Protein AF-A0A8B7BAY9-F1 (afdb_monomer)

pLDDT: mean 77.33, std 17.85, range [37.31, 97.12]

Foldseek 3Di:
DDDDDDDDDDDPPPDDDPPPPPPPVPDPDVDPADDLVPDGDDPVQWAHAPSDIDGQPDWDDLDPPRIDRRRFWDWDWDDDDPDTWIFIFTDDPPDDDDPPPTHTPDTDDD

InterPro domains:
  IPR032744 Insulin growth factor-like family [PF14653] (27-108)
  IPR032744 Insulin growth factor-like family [PTHR34827] (6-110)

Radius of gyration: 26.86 Å; Cα contacts (8 Å, |Δi|>4): 140; chains: 1; bounding box: 69×66×53 Å

Secondary structure (DSSP, 8-state):
-----------------------------SSPPPEETTEE--TTTEEEETTEEEETT--EESSTT-EE-TTTEEEEEEEETTEEEEEEEEPPTTS---TTTSPEEEEEP-

Solvent-accessible surface area (backbone atoms only — not comparable to full-atom values): 7406 Å² total; per-residue (Å²): 138,87,82,85,88,77,85,81,80,84,77,84,80,87,78,82,79,86,70,83,69,78,78,71,87,64,79,84,60,97,60,82,79,55,64,37,80,94,40,75,58,56,75,92,55,29,35,68,46,97,70,38,83,40,51,60,85,43,71,47,72,45,62,72,97,24,76,44,39,59,73,52,28,46,74,35,83,44,71,60,86,94,46,78,41,37,31,35,23,43,55,57,88,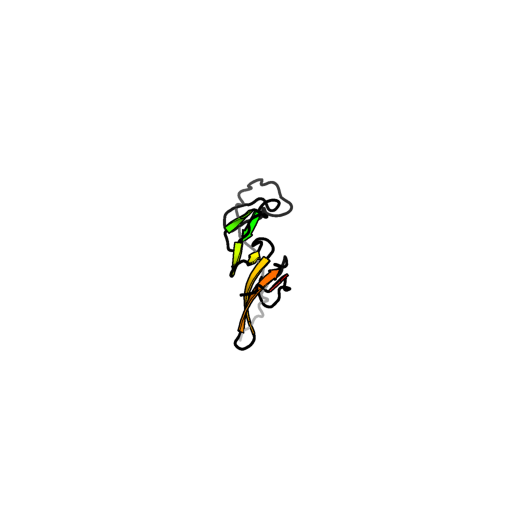98,51,85,86,46,76,86,82,32,58,79,73,44,77,37,68,131

Mean predicted aligned error: 14.5 Å

Structure (mmCIF, N/CA/C/O backbone):
data_AF-A0A8B7BAY9-F1
#
_entry.id   AF-A0A8B7BAY9-F1
#
loop_
_atom_site.group_PDB
_atom_site.id
_atom_site.type_symbol
_atom_site.label_atom_id
_atom_site.label_alt_id
_atom_site.label_comp_id
_atom_site.label_asym_id
_atom_site.label_entity_id
_atom_site.label_seq_id
_atom_site.pdbx_PDB_ins_code
_atom_site.Cartn_x
_at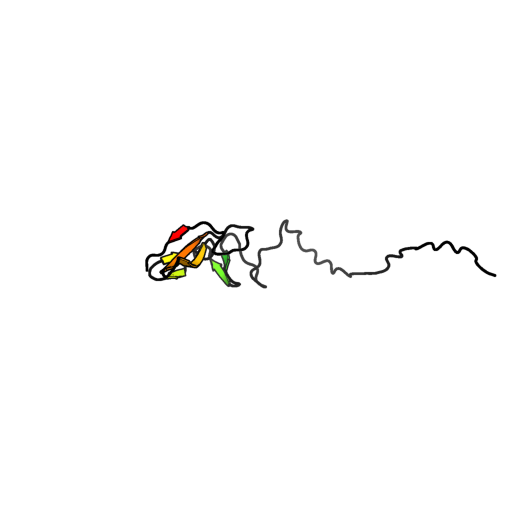om_site.Cartn_y
_atom_site.Cartn_z
_atom_site.occupancy
_atom_site.B_iso_or_equiv
_atom_site.auth_seq_id
_atom_site.auth_comp_id
_atom_site.auth_asym_id
_atom_site.auth_atom_id
_atom_site.pdbx_PDB_model_num
ATOM 1 N N . MET A 1 1 ? 55.380 -58.897 -3.405 1.00 37.31 1 MET A N 1
ATOM 2 C CA . MET A 1 1 ? 54.554 -57.939 -2.640 1.00 37.31 1 MET A CA 1
ATOM 3 C C . MET A 1 1 ? 54.752 -56.549 -3.239 1.00 37.31 1 MET A C 1
ATOM 5 O O . MET A 1 1 ? 55.879 -56.096 -3.349 1.00 37.31 1 MET A O 1
ATOM 9 N N . VAL A 1 2 ? 53.661 -55.969 -3.741 1.00 40.31 2 VAL A N 1
ATOM 10 C CA . VAL A 1 2 ? 53.459 -54.589 -4.262 1.00 40.31 2 VAL A CA 1
ATOM 11 C C . VAL A 1 2 ? 53.165 -53.678 -3.036 1.00 40.31 2 VAL A C 1
ATOM 13 O O . VAL A 1 2 ? 52.776 -54.280 -2.032 1.00 40.31 2 VAL A O 1
ATOM 16 N N . PRO A 1 3 ? 53.277 -52.318 -3.020 1.00 46.56 3 PRO A N 1
ATOM 17 C CA . PRO A 1 3 ? 53.255 -51.324 -4.125 1.00 46.56 3 PRO A CA 1
ATOM 18 C C . PRO A 1 3 ? 54.437 -50.322 -4.121 1.00 46.56 3 PRO A C 1
ATOM 20 O O . PRO A 1 3 ? 55.061 -50.111 -3.094 1.00 46.56 3 PRO A O 1
ATOM 23 N N . ARG A 1 4 ? 54.910 -49.703 -5.217 1.00 48.41 4 ARG A N 1
ATOM 24 C CA . ARG A 1 4 ? 54.265 -48.912 -6.295 1.00 48.41 4 ARG A CA 1
ATOM 25 C C . ARG A 1 4 ? 53.405 -47.747 -5.785 1.00 48.41 4 ARG A C 1
ATOM 27 O O . ARG A 1 4 ? 52.184 -47.806 -5.816 1.00 48.41 4 ARG A O 1
ATOM 34 N N . SER A 1 5 ? 54.078 -46.682 -5.346 1.00 49.53 5 SER A N 1
ATOM 35 C CA . SER A 1 5 ? 53.464 -45.381 -5.068 1.00 49.53 5 SER A CA 1
ATOM 36 C C . SER A 1 5 ? 53.154 -44.676 -6.394 1.00 49.53 5 SER A C 1
ATOM 38 O O . SER A 1 5 ? 54.063 -44.243 -7.101 1.00 49.53 5 SER A O 1
ATOM 40 N N . LEU A 1 6 ? 51.877 -44.643 -6.777 1.00 52.09 6 LEU A N 1
ATOM 41 C CA . LEU A 1 6 ? 51.375 -43.876 -7.916 1.00 52.09 6 LEU A CA 1
ATOM 42 C C . LEU A 1 6 ? 50.991 -42.481 -7.408 1.00 52.09 6 LEU A C 1
ATOM 44 O O . LEU A 1 6 ? 50.036 -42.339 -6.650 1.00 52.09 6 LEU A O 1
ATOM 48 N N . VAL A 1 7 ? 51.744 -41.456 -7.811 1.00 53.41 7 VAL A N 1
ATOM 49 C CA . VAL A 1 7 ? 51.376 -40.051 -7.586 1.00 53.41 7 VAL A CA 1
ATOM 50 C C . VAL A 1 7 ? 50.170 -39.738 -8.472 1.00 53.41 7 VAL A C 1
ATOM 52 O O . VAL A 1 7 ? 50.282 -39.729 -9.696 1.00 53.41 7 VAL A O 1
ATOM 55 N N . ALA A 1 8 ? 49.008 -39.515 -7.862 1.00 55.91 8 ALA A N 1
ATOM 56 C CA . ALA A 1 8 ? 47.807 -39.087 -8.568 1.00 55.91 8 ALA A CA 1
ATOM 57 C C . ALA A 1 8 ? 47.868 -37.569 -8.806 1.00 55.91 8 ALA A C 1
ATOM 59 O O . ALA A 1 8 ? 47.735 -36.782 -7.872 1.00 55.91 8 ALA A O 1
ATOM 60 N N . VAL A 1 9 ? 48.076 -37.155 -10.057 1.00 55.34 9 VAL A N 1
ATOM 61 C CA . VAL A 1 9 ? 47.904 -35.761 -10.488 1.00 55.34 9 VAL A CA 1
ATOM 62 C C . VAL A 1 9 ? 46.433 -35.579 -10.862 1.00 55.34 9 VAL A C 1
ATOM 64 O O . VAL A 1 9 ? 45.982 -36.099 -11.879 1.00 55.34 9 VAL A O 1
ATOM 67 N N . PHE A 1 10 ? 45.665 -34.876 -10.027 1.00 50.28 10 PHE A N 1
ATOM 68 C CA . PHE A 1 10 ? 44.293 -34.479 -10.356 1.00 50.28 10 PHE A CA 1
ATOM 69 C C . PHE A 1 10 ? 44.329 -33.236 -11.257 1.00 50.28 10 PHE A C 1
ATOM 71 O O . PHE A 1 10 ? 44.469 -32.113 -10.776 1.00 50.28 10 PHE A O 1
ATOM 78 N N . MET A 1 11 ? 44.215 -33.442 -12.569 1.00 55.28 11 MET A N 1
ATOM 79 C CA . MET A 1 11 ? 43.919 -32.377 -13.531 1.00 55.28 11 MET A CA 1
ATOM 80 C C . MET A 1 11 ? 42.411 -32.093 -13.484 1.00 55.28 11 MET A C 1
ATOM 82 O O . MET A 1 11 ? 41.611 -32.937 -13.886 1.00 55.28 11 MET A O 1
ATOM 86 N N . PHE A 1 12 ? 42.005 -30.929 -12.971 1.00 51.09 12 PHE A N 1
ATOM 87 C CA . PHE A 1 12 ? 40.627 -30.449 -13.103 1.00 51.09 12 PHE A CA 1
ATOM 88 C C . PHE A 1 12 ? 40.444 -29.834 -14.498 1.00 51.09 12 PHE A C 1
ATOM 90 O O . PHE A 1 12 ? 40.626 -28.635 -14.691 1.00 51.09 12 PHE A O 1
ATOM 97 N N . GLU A 1 13 ? 40.096 -30.671 -15.473 1.00 47.34 13 GLU A N 1
ATOM 98 C CA . GLU A 1 13 ? 39.590 -30.242 -16.780 1.00 47.34 13 GLU A CA 1
ATOM 99 C C . GLU A 1 13 ? 38.177 -29.657 -16.606 1.00 47.34 13 GLU A C 1
ATOM 101 O O . GLU A 1 13 ? 37.182 -30.381 -16.529 1.00 47.34 13 GLU A O 1
ATOM 106 N N . LEU A 1 14 ? 38.081 -28.328 -16.501 1.00 55.19 14 LEU A N 1
ATOM 107 C CA . LEU A 1 14 ? 36.821 -27.582 -16.568 1.00 55.19 14 LEU A CA 1
ATOM 108 C C . LEU A 1 14 ? 36.335 -27.540 -18.024 1.00 55.19 14 LEU A C 1
ATOM 110 O O . LEU A 1 14 ? 36.503 -26.546 -18.727 1.00 55.19 14 LEU A O 1
ATOM 114 N N . LEU A 1 15 ? 35.719 -28.631 -18.477 1.00 51.88 15 LEU A N 1
ATOM 115 C CA . LEU A 1 15 ? 35.062 -28.699 -19.778 1.00 51.88 15 LEU A CA 1
ATOM 116 C C . LEU A 1 15 ? 33.546 -28.548 -19.633 1.00 51.88 15 LEU A C 1
ATOM 118 O O . LEU A 1 15 ? 32.847 -29.458 -19.194 1.00 51.88 15 LEU A O 1
ATOM 122 N N . GLY A 1 16 ? 33.051 -27.408 -20.116 1.00 44.25 16 GLY A N 1
ATOM 123 C CA . GLY A 1 16 ? 31.790 -27.363 -20.848 1.00 44.25 16 GLY A CA 1
ATOM 124 C C . GLY A 1 16 ? 30.593 -26.765 -20.119 1.00 44.25 16 GLY A C 1
ATOM 125 O O . GLY A 1 16 ? 29.796 -27.471 -19.514 1.00 44.25 16 GLY A O 1
ATOM 126 N N . SER A 1 17 ? 30.352 -25.478 -20.361 1.00 44.06 17 SER A N 1
ATOM 127 C CA . SER A 1 17 ? 28.997 -25.061 -20.718 1.00 44.06 17 SER A CA 1
ATOM 128 C C . SER A 1 17 ? 29.088 -23.946 -21.752 1.00 44.06 17 SER A C 1
ATOM 130 O O . SER A 1 17 ? 29.271 -22.775 -21.422 1.00 44.06 17 SER A O 1
ATOM 132 N N . ASN A 1 18 ? 29.006 -24.329 -23.029 1.00 56.59 18 ASN A N 1
ATOM 133 C CA . ASN A 1 18 ? 28.691 -23.399 -24.106 1.00 56.59 18 ASN A CA 1
ATOM 134 C C . ASN A 1 18 ? 27.239 -22.963 -23.903 1.00 56.59 18 ASN A C 1
ATOM 136 O O . ASN A 1 18 ? 26.326 -23.519 -24.509 1.00 56.59 18 ASN A O 1
ATOM 140 N N . SER A 1 19 ? 27.005 -21.993 -23.020 1.00 49.75 19 SER A N 1
ATOM 141 C CA . SER A 1 19 ? 25.769 -21.234 -23.115 1.00 49.75 19 SER A CA 1
ATOM 142 C C . SER A 1 19 ? 25.942 -20.361 -24.352 1.00 49.75 19 SER A C 1
ATOM 144 O O . SER A 1 19 ? 26.687 -19.379 -24.320 1.00 49.75 19 SER A O 1
ATOM 146 N N . GLU A 1 20 ? 25.298 -20.741 -25.454 1.00 49.56 20 GLU A N 1
ATOM 147 C CA . GLU A 1 20 ? 24.947 -19.801 -26.513 1.00 49.56 20 GLU A CA 1
ATOM 148 C C . GLU A 1 20 ? 24.039 -18.744 -25.878 1.00 49.56 20 GLU A C 1
ATOM 150 O O . GLU A 1 20 ? 22.810 -18.816 -25.906 1.00 49.56 20 GLU A O 1
ATOM 155 N N . GLY A 1 21 ? 24.666 -17.780 -25.207 1.00 46.03 21 GLY A N 1
ATOM 156 C CA . GLY A 1 21 ? 24.015 -16.579 -24.745 1.00 46.03 21 GLY A CA 1
ATOM 157 C C . GLY A 1 21 ? 23.582 -15.854 -25.998 1.00 46.03 21 GLY A C 1
ATOM 158 O O . GLY A 1 21 ? 24.399 -15.224 -26.664 1.00 46.03 21 GLY A O 1
ATOM 159 N N . LYS A 1 22 ? 22.306 -15.991 -26.360 1.00 43.00 22 LYS A N 1
ATOM 160 C CA . LYS A 1 22 ? 21.697 -15.130 -27.360 1.00 43.00 22 LYS A CA 1
ATOM 161 C C . LYS A 1 22 ? 21.910 -13.709 -26.860 1.00 43.00 22 LYS A C 1
ATOM 163 O O . LYS A 1 22 ? 21.296 -13.305 -25.876 1.00 43.00 22 LYS A O 1
ATOM 168 N N . THR A 1 23 ? 22.839 -13.002 -27.496 1.00 46.91 23 THR A N 1
ATOM 169 C CA . THR A 1 23 ? 23.154 -11.605 -27.227 1.00 46.91 23 THR A CA 1
ATOM 170 C C . THR A 1 23 ? 21.943 -10.782 -27.635 1.00 46.91 23 THR A C 1
ATOM 172 O O . THR A 1 23 ? 21.883 -10.212 -28.720 1.00 46.91 23 THR A O 1
ATOM 175 N N . GLU A 1 24 ? 20.921 -10.762 -26.786 1.00 50.19 24 GLU A N 1
ATOM 176 C CA . GLU A 1 24 ? 20.005 -9.645 -26.770 1.00 50.19 24 GLU A CA 1
ATOM 177 C C . GLU A 1 24 ? 20.866 -8.481 -26.291 1.00 50.19 24 GLU A C 1
ATOM 179 O O . GLU A 1 24 ? 21.267 -8.409 -25.129 1.00 50.19 24 GLU A O 1
ATOM 184 N N . SER A 1 25 ? 21.270 -7.630 -27.231 1.00 55.97 25 SER A N 1
ATOM 185 C CA . SER A 1 25 ? 21.917 -6.347 -26.983 1.00 55.97 25 SER A CA 1
ATOM 186 C C . SER A 1 25 ? 20.916 -5.420 -26.286 1.00 55.97 25 SER A C 1
ATOM 188 O O . SER A 1 25 ? 20.480 -4.411 -26.835 1.00 55.97 25 SER A O 1
AT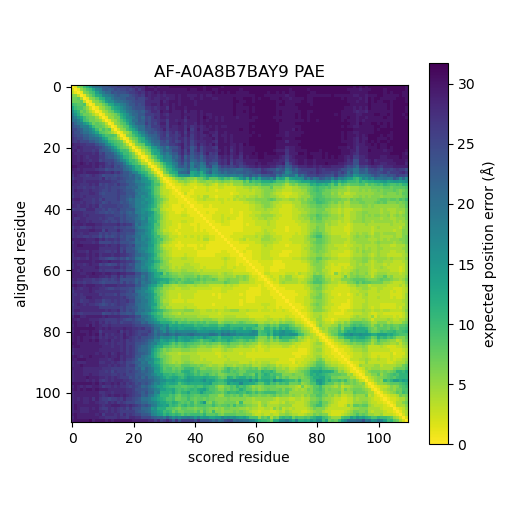OM 190 N N . GLY A 1 26 ? 20.479 -5.826 -25.097 1.00 57.75 26 GLY A N 1
ATOM 191 C CA . GLY A 1 26 ? 19.670 -5.050 -24.190 1.00 57.75 26 GLY A CA 1
ATOM 192 C C . GLY A 1 26 ? 20.583 -4.029 -23.545 1.00 57.75 26 GLY A C 1
ATOM 193 O O . GLY A 1 26 ? 21.606 -4.374 -22.956 1.00 57.75 26 GLY A O 1
ATOM 194 N N . LEU A 1 27 ? 20.221 -2.762 -23.706 1.00 56.91 27 LEU A N 1
ATOM 195 C CA . LEU A 1 27 ? 20.791 -1.636 -22.983 1.00 56.91 27 LEU A CA 1
ATOM 196 C C . LEU A 1 27 ? 21.009 -2.054 -21.517 1.00 56.91 27 LEU A C 1
ATOM 198 O O . LEU A 1 27 ? 20.045 -2.419 -20.840 1.00 56.91 27 LEU A O 1
ATOM 202 N N . TRP A 1 28 ? 22.257 -2.050 -21.040 1.00 56.25 28 TRP A N 1
ATOM 203 C CA . TRP A 1 28 ? 22.566 -2.320 -19.636 1.00 56.25 28 TRP A CA 1
ATOM 204 C C . TRP A 1 28 ? 21.948 -1.200 -18.793 1.00 56.25 28 TRP A C 1
ATOM 206 O O . TRP A 1 28 ? 22.561 -0.162 -18.562 1.00 56.25 28 TRP A O 1
ATOM 216 N N . LEU A 1 29 ? 20.694 -1.373 -18.377 1.00 62.06 29 LEU A N 1
ATOM 217 C CA . LEU A 1 29 ? 20.074 -0.514 -17.381 1.00 62.06 29 LEU A CA 1
ATOM 218 C C . LEU A 1 29 ? 20.812 -0.758 -16.065 1.00 62.06 29 LEU A C 1
ATOM 220 O O . LEU A 1 29 ? 20.954 -1.903 -15.636 1.00 62.06 29 LEU A O 1
ATOM 224 N N . CYS A 1 30 ? 21.263 0.319 -15.417 1.00 69.69 30 CYS A N 1
ATOM 225 C CA . CYS A 1 30 ? 22.004 0.253 -14.154 1.00 69.69 30 CYS A CA 1
ATOM 226 C C . CYS A 1 30 ? 21.255 -0.535 -13.063 1.00 69.69 30 CYS A C 1
ATOM 228 O O . CYS A 1 30 ? 21.880 -1.016 -12.121 1.00 69.69 30 CYS A O 1
ATOM 230 N N . GLN A 1 31 ? 19.930 -0.685 -13.195 1.00 70.56 31 GLN A N 1
ATOM 231 C CA . GLN A 1 31 ? 19.109 -1.581 -12.391 1.00 70.56 31 GLN A CA 1
ATOM 232 C C . GLN A 1 31 ? 18.007 -2.218 -13.259 1.00 70.56 31 GLN A C 1
ATOM 234 O O . GLN A 1 31 ? 17.430 -1.534 -14.110 1.00 70.56 31 GLN A O 1
ATOM 239 N N . PRO A 1 32 ? 17.674 -3.505 -13.047 1.00 81.69 32 PRO A N 1
ATOM 240 C CA . PRO A 1 32 ? 16.527 -4.138 -13.690 1.00 81.69 32 PRO A CA 1
ATOM 241 C C . PRO A 1 32 ? 15.236 -3.348 -13.448 1.00 81.69 32 PRO A C 1
ATOM 243 O O . PRO A 1 32 ? 15.006 -2.848 -12.345 1.00 81.69 32 PRO A O 1
ATOM 246 N N . ALA A 1 33 ? 14.370 -3.274 -14.462 1.00 86.44 33 ALA A N 1
ATOM 247 C CA . ALA A 1 33 ? 13.082 -2.603 -14.326 1.00 86.44 33 ALA A CA 1
ATOM 248 C C . ALA A 1 33 ? 12.247 -3.250 -13.198 1.00 86.44 33 ALA A C 1
ATOM 250 O O . ALA A 1 33 ? 12.183 -4.483 -13.119 1.00 86.44 33 ALA A O 1
ATOM 251 N N . PRO A 1 34 ? 11.594 -2.451 -12.334 1.00 89.94 34 PRO A N 1
ATOM 252 C CA . PRO A 1 34 ? 10.804 -2.970 -11.229 1.00 89.94 34 PRO A CA 1
ATOM 253 C C . PRO A 1 34 ? 9.623 -3.788 -11.758 1.00 89.94 34 PRO A C 1
ATOM 255 O O . PRO A 1 34 ? 8.944 -3.408 -12.717 1.00 89.94 34 PRO A O 1
ATOM 258 N N . ARG A 1 35 ? 9.393 -4.946 -11.133 1.00 93.06 35 ARG A N 1
ATOM 259 C CA . ARG A 1 35 ? 8.400 -5.929 -11.572 1.00 93.06 35 ARG A CA 1
ATOM 260 C C . ARG A 1 35 ? 7.445 -6.314 -10.453 1.00 93.06 35 ARG A C 1
ATOM 262 O O . ARG A 1 35 ? 7.833 -6.443 -9.297 1.00 93.06 35 ARG A O 1
ATOM 269 N N . CYS A 1 36 ? 6.190 -6.526 -10.827 1.00 93.25 36 CYS A N 1
ATOM 270 C CA . CYS A 1 36 ? 5.137 -7.073 -9.987 1.00 93.25 36 CYS A CA 1
ATOM 271 C C . CYS A 1 36 ? 4.649 -8.374 -10.635 1.00 93.25 36 CYS A C 1
ATOM 273 O O . CYS A 1 36 ? 3.884 -8.358 -11.603 1.00 93.25 36 CYS A O 1
ATOM 275 N N . GLY A 1 37 ? 5.185 -9.508 -10.173 1.00 92.06 37 GLY A N 1
ATOM 276 C CA . GLY A 1 37 ? 5.093 -10.767 -10.915 1.00 92.06 37 GLY A CA 1
ATOM 277 C C . GLY A 1 37 ? 5.773 -10.633 -12.282 1.00 92.06 37 GLY A C 1
ATOM 278 O O . GLY A 1 37 ? 6.935 -10.245 -12.362 1.00 92.06 37 GLY A O 1
ATOM 279 N N . ASN A 1 38 ? 5.025 -10.883 -13.357 1.00 92.56 38 ASN A N 1
ATOM 280 C CA . ASN A 1 38 ? 5.538 -10.809 -14.732 1.00 92.56 38 ASN A CA 1
ATOM 281 C C . ASN A 1 38 ? 5.365 -9.426 -15.385 1.00 92.56 38 ASN A C 1
ATOM 283 O O . ASN A 1 38 ? 5.714 -9.251 -16.550 1.00 92.56 38 ASN A O 1
ATOM 287 N N . LYS A 1 39 ? 4.803 -8.443 -14.671 1.00 94.12 39 LYS A N 1
ATOM 288 C CA . LYS A 1 39 ? 4.503 -7.112 -15.216 1.00 94.12 39 LYS A CA 1
ATOM 289 C C . LYS A 1 39 ? 5.538 -6.092 -14.760 1.00 94.12 39 LYS A C 1
ATOM 291 O O . LYS A 1 39 ? 5.839 -6.018 -13.571 1.00 94.12 39 LYS A O 1
ATOM 296 N N . ILE A 1 40 ? 6.051 -5.296 -15.692 1.00 93.75 40 ILE A N 1
ATOM 297 C CA . ILE A 1 40 ? 6.860 -4.106 -15.392 1.00 93.75 40 ILE A CA 1
ATOM 298 C C . ILE A 1 40 ? 5.906 -2.955 -15.043 1.00 93.75 40 ILE A C 1
ATOM 300 O O . ILE A 1 40 ? 4.820 -2.872 -15.618 1.00 93.75 40 ILE A O 1
ATOM 304 N N . TYR A 1 41 ? 6.286 -2.094 -14.100 1.00 93.56 41 TYR A N 1
ATOM 305 C CA . TYR A 1 41 ? 5.495 -0.925 -13.701 1.00 93.56 41 TYR A CA 1
ATOM 306 C C . TYR A 1 41 ? 6.366 0.328 -13.566 1.00 93.56 41 TYR A C 1
ATOM 308 O O . TYR A 1 41 ? 7.583 0.229 -13.406 1.00 93.56 41 TYR A O 1
ATOM 316 N N . ASN A 1 42 ? 5.752 1.512 -13.613 1.00 93.75 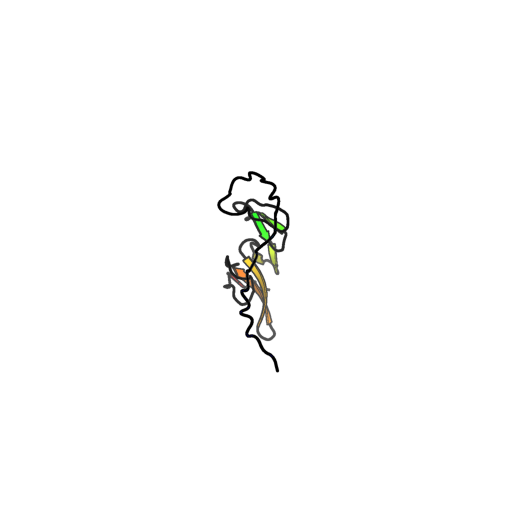42 ASN A N 1
ATOM 317 C CA . ASN A 1 42 ? 6.465 2.765 -13.366 1.00 93.75 42 ASN A CA 1
ATOM 318 C C . ASN A 1 42 ? 6.581 3.006 -11.855 1.00 93.75 42 ASN A C 1
ATOM 320 O O . ASN A 1 42 ? 5.605 3.400 -11.226 1.00 93.75 42 ASN A O 1
ATOM 324 N N . ALA A 1 43 ? 7.760 2.805 -11.261 1.00 91.50 43 ALA A N 1
ATOM 325 C CA . ALA A 1 43 ? 7.949 2.996 -9.818 1.00 91.50 43 ALA A CA 1
ATOM 326 C C . ALA A 1 43 ? 7.773 4.448 -9.333 1.00 91.50 43 ALA A C 1
ATOM 328 O O . ALA A 1 43 ? 7.625 4.661 -8.132 1.00 91.50 43 ALA A O 1
ATOM 329 N N . LEU A 1 44 ? 7.762 5.431 -10.241 1.00 92.44 44 LEU A N 1
ATOM 330 C CA . LEU A 1 44 ? 7.479 6.829 -9.901 1.00 92.44 44 LEU A CA 1
ATOM 331 C C . LEU A 1 44 ? 5.981 7.105 -9.715 1.00 92.44 44 LEU A C 1
ATOM 333 O O . LEU A 1 44 ? 5.619 8.081 -9.069 1.00 92.44 44 LEU A O 1
ATOM 337 N N . GLU A 1 45 ? 5.111 6.256 -10.263 1.00 95.62 45 GLU A N 1
ATOM 338 C CA . GLU A 1 45 ? 3.653 6.460 -10.266 1.00 95.62 45 GLU A CA 1
ATOM 339 C C . GLU A 1 45 ? 2.886 5.285 -9.660 1.00 95.62 45 GLU A C 1
ATOM 341 O O . GLU A 1 45 ? 1.714 5.417 -9.296 1.00 95.62 45 GLU A O 1
ATOM 346 N N . GLN A 1 46 ? 3.534 4.126 -9.541 1.00 96.06 46 GLN A N 1
ATOM 347 C CA . GLN A 1 46 ? 2.918 2.861 -9.185 1.00 96.06 46 GLN A CA 1
ATOM 348 C C . GLN A 1 46 ? 3.777 2.059 -8.203 1.00 96.06 46 GLN A C 1
ATOM 350 O O . GLN A 1 46 ? 4.997 2.195 -8.132 1.00 96.06 46 GLN A O 1
ATOM 355 N N . CYS A 1 47 ? 3.128 1.162 -7.470 1.00 93.88 47 CYS A N 1
ATOM 356 C CA . CYS A 1 47 ? 3.770 0.191 -6.597 1.00 93.88 47 CYS A CA 1
ATOM 357 C C . CYS A 1 47 ? 3.187 -1.211 -6.805 1.00 93.88 47 CYS A C 1
ATOM 359 O O . CYS A 1 47 ? 2.085 -1.372 -7.329 1.00 93.88 47 CYS A O 1
ATOM 361 N N . CYS A 1 48 ? 3.902 -2.229 -6.326 1.00 92.75 48 CYS A N 1
ATOM 362 C CA . CYS A 1 48 ? 3.390 -3.591 -6.231 1.00 92.75 48 CYS A CA 1
ATOM 363 C C . CYS A 1 48 ? 2.898 -3.877 -4.804 1.00 92.75 48 CYS A C 1
ATOM 365 O O . CYS A 1 48 ? 3.692 -3.912 -3.862 1.00 92.75 48 CYS A O 1
ATOM 367 N N . ASP A 1 49 ? 1.602 -4.129 -4.634 1.00 91.50 49 ASP A N 1
ATOM 368 C CA . ASP A 1 49 ? 1.012 -4.596 -3.377 1.00 91.50 49 ASP A CA 1
ATOM 369 C C . ASP A 1 49 ? 0.379 -5.974 -3.582 1.00 91.50 49 ASP A C 1
ATOM 371 O O . ASP A 1 49 ? -0.561 -6.123 -4.361 1.00 91.50 49 ASP A O 1
ATOM 375 N N . LYS A 1 50 ? 0.904 -6.997 -2.893 1.00 89.19 50 LYS A N 1
ATOM 376 C CA . LYS A 1 50 ? 0.403 -8.387 -2.951 1.00 89.19 50 LYS A CA 1
ATOM 377 C C . LYS A 1 50 ? 0.205 -8.903 -4.390 1.00 89.19 50 LYS A C 1
ATOM 379 O O . LYS A 1 50 ? -0.805 -9.524 -4.703 1.00 89.19 50 LYS A O 1
ATOM 384 N N . GLY A 1 51 ? 1.158 -8.607 -5.278 1.00 91.31 51 GLY A N 1
ATOM 385 C CA . GLY A 1 51 ? 1.115 -9.019 -6.688 1.00 91.31 51 GLY A CA 1
ATOM 386 C C . GLY A 1 51 ? 0.212 -8.166 -7.588 1.00 91.31 51 GLY A C 1
ATOM 387 O O . GLY A 1 51 ? 0.067 -8.477 -8.767 1.00 91.31 51 GLY A O 1
ATOM 388 N N . THR A 1 52 ? -0.372 -7.086 -7.065 1.00 94.00 52 THR A N 1
ATOM 389 C CA . THR A 1 52 ? -1.199 -6.144 -7.828 1.00 94.00 52 THR A CA 1
ATOM 390 C C . THR A 1 52 ? -0.469 -4.817 -8.000 1.00 94.00 52 THR A C 1
ATOM 392 O O . THR A 1 52 ? 0.059 -4.270 -7.033 1.00 94.00 52 THR A O 1
ATOM 395 N N . ILE A 1 53 ? -0.462 -4.284 -9.223 1.00 96.31 53 ILE A N 1
ATOM 396 C CA . ILE A 1 53 ? 0.049 -2.938 -9.499 1.00 96.31 53 ILE A CA 1
ATOM 397 C C . ILE A 1 53 ? -1.023 -1.929 -9.090 1.00 96.31 53 ILE A C 1
ATOM 399 O O . ILE A 1 53 ? -2.157 -2.010 -9.559 1.00 96.31 53 ILE A O 1
ATOM 403 N N . LEU A 1 54 ? -0.660 -0.993 -8.221 1.00 96.62 54 LEU A N 1
ATOM 404 C CA . LEU A 1 54 ? -1.521 0.091 -7.757 1.00 96.62 54 LEU A CA 1
ATOM 405 C C . LEU A 1 54 ? -0.861 1.429 -8.060 1.00 96.62 54 LEU A C 1
ATOM 407 O O . LEU A 1 54 ? 0.363 1.526 -8.027 1.00 96.62 54 LEU A O 1
ATOM 411 N N . LEU A 1 55 ? -1.664 2.463 -8.302 1.00 97.12 55 LEU A N 1
ATOM 412 C CA . LEU A 1 55 ? -1.170 3.838 -8.305 1.00 97.12 55 LEU A CA 1
ATOM 413 C C . LEU A 1 55 ? -0.688 4.213 -6.899 1.00 97.12 55 LEU A C 1
ATOM 415 O O . LEU A 1 55 ? -1.270 3.775 -5.904 1.00 97.12 55 LEU A O 1
ATOM 419 N N . LEU A 1 56 ? 0.331 5.069 -6.803 1.00 95.62 56 LEU A N 1
ATOM 420 C CA . LEU A 1 56 ? 0.809 5.574 -5.509 1.00 95.62 56 LEU A CA 1
ATOM 421 C C . LEU A 1 56 ? -0.287 6.314 -4.740 1.00 95.62 56 LEU A C 1
ATOM 423 O O . LEU A 1 56 ? -0.273 6.311 -3.510 1.00 95.62 56 LEU A O 1
ATOM 427 N N . ASN A 1 57 ? -1.251 6.901 -5.459 1.00 95.62 57 ASN A N 1
ATOM 428 C CA . ASN A 1 57 ? -2.386 7.590 -4.867 1.00 95.62 57 ASN A CA 1
ATOM 429 C C . ASN A 1 57 ? -3.598 6.670 -4.558 1.00 95.62 57 ASN A C 1
ATOM 431 O O . ASN A 1 57 ? -4.688 7.144 -4.221 1.00 95.62 57 ASN A O 1
ATOM 435 N N . HIS A 1 58 ? -3.443 5.355 -4.694 1.00 96.38 58 HIS A N 1
ATOM 436 C CA . HIS A 1 58 ? -4.512 4.418 -4.381 1.00 96.38 58 HIS A CA 1
ATOM 437 C C . HIS A 1 58 ? -4.693 4.318 -2.865 1.00 96.38 58 HIS A C 1
ATOM 439 O O . HIS A 1 58 ? -3.715 4.179 -2.132 1.00 96.38 58 HIS A O 1
ATOM 445 N N . THR A 1 59 ? -5.939 4.308 -2.390 1.00 96.06 59 THR A N 1
ATOM 446 C CA . THR A 1 59 ? -6.265 4.109 -0.970 1.00 96.06 59 THR A CA 1
ATOM 447 C C . THR A 1 59 ? -7.185 2.909 -0.757 1.00 96.06 59 THR A C 1
ATOM 449 O O . THR A 1 59 ? -7.887 2.452 -1.663 1.00 96.06 59 THR A O 1
ATOM 452 N N . ARG A 1 60 ? -7.144 2.331 0.445 1.00 94.75 60 ARG A N 1
ATOM 453 C CA . ARG A 1 60 ? -8.012 1.223 0.876 1.00 94.75 60 ARG A CA 1
ATOM 454 C C . ARG A 1 60 ? -8.460 1.435 2.316 1.00 94.75 60 ARG A C 1
ATOM 456 O O . ARG A 1 60 ? -7.867 2.233 3.035 1.00 94.75 60 ARG A O 1
ATOM 463 N N . LEU A 1 61 ? -9.476 0.690 2.742 1.00 93.50 61 LEU A N 1
ATOM 464 C CA . LEU A 1 61 ? -9.935 0.683 4.129 1.00 93.50 61 LEU A CA 1
ATOM 465 C C . LEU A 1 61 ? -9.242 -0.422 4.936 1.00 93.50 61 LEU A C 1
ATOM 467 O O . LEU A 1 61 ? -9.121 -1.563 4.489 1.00 93.50 61 LEU A O 1
ATOM 471 N N . CYS A 1 62 ? -8.796 -0.056 6.130 1.00 89.56 62 CYS A N 1
ATOM 472 C CA . CYS A 1 62 ? -8.227 -0.892 7.174 1.00 89.56 62 CYS A CA 1
ATOM 473 C C . CYS A 1 62 ? -9.182 -0.872 8.375 1.00 89.56 62 CYS A C 1
ATOM 475 O O . CYS A 1 62 ? -8.899 -0.269 9.402 1.00 89.56 62 CYS A O 1
ATOM 477 N N . GLY A 1 63 ? -10.363 -1.472 8.212 1.00 86.75 63 GLY A N 1
ATOM 478 C CA . GLY A 1 63 ? -11.458 -1.378 9.182 1.00 86.75 63 GLY A CA 1
ATOM 479 C C . GLY A 1 63 ? -12.403 -0.189 8.936 1.00 86.75 63 GLY A C 1
ATOM 480 O O . GLY A 1 63 ? -12.260 0.520 7.932 1.00 86.75 63 GLY A O 1
ATOM 481 N N . PRO A 1 64 ? -13.401 0.012 9.817 1.00 86.56 64 PRO A N 1
ATOM 482 C CA . PRO A 1 64 ? -14.399 1.070 9.675 1.00 86.56 64 PRO A CA 1
ATOM 483 C C . PRO A 1 64 ? -13.742 2.453 9.666 1.00 86.56 64 PRO A C 1
ATOM 485 O O . PRO A 1 64 ? -12.959 2.779 10.551 1.00 86.56 64 PRO A O 1
ATOM 488 N N . ASN A 1 65 ? -14.040 3.270 8.653 1.00 87.38 65 ASN A N 1
ATOM 489 C CA . ASN A 1 65 ? -13.577 4.663 8.538 1.00 87.38 65 ASN A CA 1
ATOM 490 C C . ASN A 1 65 ? -12.050 4.885 8.633 1.00 87.38 65 ASN A C 1
ATOM 492 O O . ASN A 1 65 ? -11.599 6.014 8.827 1.00 87.38 65 ASN A O 1
ATOM 496 N N . CYS A 1 66 ? -11.234 3.840 8.471 1.00 91.69 66 CYS A N 1
ATOM 497 C CA . CYS A 1 66 ? -9.783 3.947 8.579 1.00 91.69 66 CYS A CA 1
ATOM 498 C C . CYS A 1 66 ? -9.125 3.721 7.220 1.00 91.69 66 CYS A C 1
ATOM 500 O O . CYS A 1 66 ? -8.922 2.593 6.782 1.00 91.69 66 CYS A O 1
ATOM 502 N N . THR A 1 67 ? -8.790 4.804 6.529 1.00 93.88 67 THR A N 1
ATOM 503 C CA . THR A 1 67 ? -8.144 4.748 5.213 1.00 93.88 67 THR A CA 1
ATOM 504 C C . THR A 1 67 ? -6.625 4.612 5.342 1.00 93.88 67 THR A C 1
ATOM 506 O O . THR A 1 67 ? -6.012 5.247 6.201 1.00 93.88 67 THR A O 1
ATOM 509 N N . PHE A 1 68 ? -6.005 3.822 4.464 1.00 94.56 68 PHE A N 1
ATOM 510 C CA . PHE A 1 68 ? -4.552 3.673 4.368 1.00 94.56 68 PHE A CA 1
ATOM 511 C C . PHE A 1 68 ? -4.070 3.598 2.914 1.00 94.56 68 PHE A C 1
ATOM 513 O O . PHE A 1 68 ? -4.837 3.275 2.001 1.00 94.56 68 PHE A O 1
ATOM 520 N N . TRP A 1 69 ? -2.779 3.865 2.713 1.00 95.50 69 TRP A N 1
ATOM 521 C CA . TRP A 1 69 ? -2.112 3.825 1.411 1.00 95.50 69 TRP A CA 1
ATOM 522 C C . TRP A 1 69 ? -1.347 2.507 1.251 1.00 95.50 69 TRP A C 1
ATOM 524 O O . TRP A 1 69 ? -0.241 2.383 1.784 1.00 95.50 69 TRP A O 1
ATOM 534 N N . PRO A 1 70 ? -1.868 1.507 0.518 1.00 93.81 70 PRO A N 1
ATOM 535 C CA . PRO A 1 70 ? -1.231 0.198 0.388 1.00 93.81 70 PRO A CA 1
ATOM 536 C C . PRO A 1 70 ? 0.191 0.238 -0.177 1.00 93.81 70 PRO A C 1
ATOM 538 O O . PRO A 1 70 ? 0.952 -0.686 0.081 1.00 93.81 70 PRO A O 1
ATOM 541 N N . CYS A 1 71 ? 0.600 1.280 -0.903 1.00 93.19 71 CYS A N 1
ATOM 542 C CA . CYS A 1 71 ? 1.985 1.393 -1.368 1.00 93.19 71 CYS A CA 1
ATOM 543 C C . CYS A 1 71 ? 2.989 1.653 -0.237 1.00 93.19 71 CYS A C 1
ATOM 545 O O . CYS A 1 71 ? 4.105 1.142 -0.279 1.00 93.19 71 CYS A O 1
ATOM 547 N N . PHE A 1 72 ? 2.580 2.380 0.803 1.00 91.88 72 PHE A N 1
ATOM 548 C CA . PHE A 1 72 ? 3.467 2.854 1.871 1.00 91.88 72 PHE A CA 1
ATOM 549 C C . PHE A 1 72 ? 3.150 2.235 3.231 1.00 91.88 72 PHE A C 1
ATOM 551 O O . PHE A 1 72 ? 3.938 2.336 4.169 1.00 91.88 72 PHE A O 1
ATOM 558 N N . GLN A 1 73 ? 1.985 1.606 3.356 1.00 93.75 73 GLN A N 1
ATOM 559 C CA . GLN A 1 73 ? 1.434 1.131 4.613 1.00 93.75 73 GLN A CA 1
ATOM 560 C C . GLN A 1 73 ? 0.841 -0.266 4.449 1.00 93.75 73 GLN A C 1
ATOM 562 O O . GLN A 1 73 ? 0.446 -0.680 3.357 1.00 93.75 73 GLN A O 1
ATOM 567 N N . HIS A 1 74 ? 0.752 -0.999 5.552 1.00 90.44 74 HIS A N 1
ATOM 568 C CA . HIS A 1 74 ? -0.008 -2.238 5.631 1.00 90.44 74 HIS A CA 1
ATOM 569 C C . HIS A 1 74 ? -1.018 -2.187 6.779 1.00 90.44 74 HIS A C 1
ATOM 571 O O . HIS A 1 74 ? -0.794 -1.544 7.804 1.00 90.44 74 HIS A O 1
ATOM 577 N N . CYS A 1 75 ? -2.141 -2.868 6.566 1.00 90.69 75 CYS A N 1
ATOM 578 C CA . CYS A 1 75 ? -3.191 -3.046 7.554 1.00 90.69 75 CYS A CA 1
ATOM 579 C C . CYS A 1 75 ? -2.929 -4.317 8.363 1.00 90.69 75 CYS A C 1
ATOM 581 O O . CYS A 1 75 ? -2.733 -5.385 7.776 1.00 90.69 75 CYS A O 1
ATOM 583 N N . CYS A 1 76 ? -2.944 -4.195 9.684 1.00 90.06 76 CYS A N 1
ATOM 584 C CA . CYS A 1 76 ? -2.642 -5.262 10.624 1.00 90.06 76 CYS A CA 1
ATOM 585 C C . CYS A 1 76 ? -3.774 -5.424 11.628 1.00 90.06 76 CYS A C 1
ATOM 587 O O . CYS A 1 76 ? -4.322 -4.443 12.126 1.00 90.06 76 CYS A O 1
ATOM 589 N N . LEU A 1 77 ? -4.099 -6.676 11.934 1.00 88.50 77 LEU A N 1
ATOM 590 C CA . LEU A 1 77 ? -4.979 -7.020 13.039 1.00 88.50 77 LEU A CA 1
ATOM 591 C C . LEU A 1 77 ? -4.101 -7.455 14.208 1.00 88.50 77 LEU A C 1
ATOM 593 O O . LEU A 1 77 ? -3.429 -8.482 14.119 1.00 88.50 77 LEU A O 1
ATOM 597 N N . GLU A 1 78 ? -4.099 -6.677 15.282 1.00 85.06 78 GLU A N 1
ATOM 598 C CA . GLU A 1 78 ? -3.318 -6.958 16.481 1.00 85.06 78 GLU A CA 1
ATOM 599 C C . GLU A 1 78 ? -4.225 -7.369 17.625 1.00 85.06 78 GLU A C 1
ATOM 601 O O . GLU A 1 78 ? -5.271 -6.772 17.872 1.00 85.06 78 GLU A O 1
ATOM 606 N N . SER A 1 79 ? -3.823 -8.425 18.320 1.00 76.25 79 SER A N 1
ATOM 607 C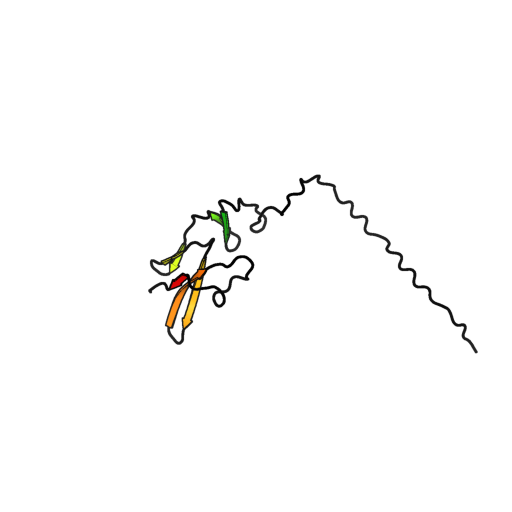 CA . SER A 1 79 ? -4.474 -8.893 19.535 1.00 76.25 79 SER A CA 1
ATOM 608 C C . SER A 1 79 ? -3.631 -8.480 20.734 1.00 76.25 79 SER A C 1
ATOM 610 O O . SER A 1 79 ? -2.519 -8.983 20.899 1.00 76.25 79 SER A O 1
ATOM 612 N N . TRP A 1 80 ? -4.163 -7.595 21.576 1.00 68.19 80 TRP A N 1
ATOM 613 C CA . TRP A 1 80 ? -3.580 -7.266 22.874 1.00 68.19 80 TRP A CA 1
ATOM 614 C C . TRP A 1 80 ? -4.495 -7.803 23.977 1.00 68.19 80 TRP A C 1
ATOM 616 O O . TRP A 1 80 ? -5.572 -7.263 24.240 1.00 68.19 80 TRP A O 1
ATOM 626 N N . GLY A 1 81 ? -4.094 -8.916 24.597 1.00 74.19 81 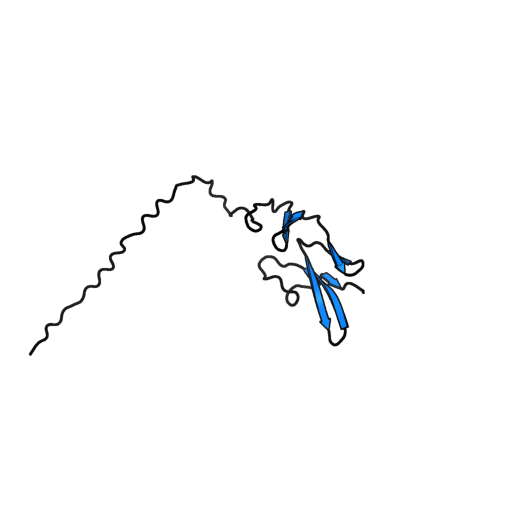GLY A N 1
ATOM 627 C CA . GLY A 1 81 ? -4.953 -9.645 25.531 1.00 74.19 81 GLY A CA 1
ATOM 628 C C . GLY A 1 81 ? -6.226 -10.151 24.842 1.00 74.19 81 GLY A C 1
ATOM 629 O O . GLY A 1 81 ? -6.151 -10.888 23.861 1.00 74.19 81 GLY A O 1
ATOM 630 N N . SER A 1 82 ? -7.396 -9.749 25.345 1.00 75.31 82 SER A N 1
ATOM 631 C CA . SER A 1 82 ? -8.709 -10.088 24.771 1.00 75.31 82 SER A CA 1
ATOM 632 C C . SER A 1 82 ? -9.209 -9.096 23.714 1.00 75.31 82 SER A C 1
ATOM 634 O O . SER A 1 82 ? -10.204 -9.371 23.044 1.00 75.31 82 SER A O 1
ATOM 636 N N . GLN A 1 83 ? -8.539 -7.953 23.545 1.00 75.56 83 GLN A N 1
ATOM 637 C CA . GLN A 1 83 ? -8.953 -6.898 22.622 1.00 75.56 83 GLN A CA 1
ATOM 638 C C . GLN A 1 83 ? -8.269 -7.079 21.264 1.00 75.56 83 GLN A C 1
ATOM 640 O O . GLN A 1 83 ? -7.057 -7.297 21.191 1.00 75.56 83 GLN A O 1
ATOM 645 N N . LYS A 1 84 ? -9.044 -6.977 20.179 1.00 81.62 84 LYS A N 1
ATOM 646 C CA . LYS A 1 84 ? -8.520 -6.937 18.808 1.00 81.62 84 LYS A CA 1
ATOM 647 C C . LYS A 1 84 ? -8.580 -5.505 18.308 1.00 81.62 84 LYS A C 1
ATOM 649 O O . LYS A 1 84 ? -9.650 -4.913 18.282 1.00 81.62 84 LYS A O 1
ATOM 654 N N . GLN A 1 85 ? -7.442 -4.968 17.902 1.00 84.50 85 GLN A N 1
ATOM 655 C CA . GLN A 1 85 ? -7.336 -3.630 17.344 1.00 84.50 85 GLN A CA 1
ATOM 656 C C . GLN A 1 85 ? -6.814 -3.714 15.920 1.00 84.50 85 GLN A C 1
ATOM 658 O O . GLN A 1 85 ? -5.948 -4.528 15.592 1.00 84.50 85 GLN A O 1
ATOM 663 N N . VAL A 1 86 ? -7.362 -2.866 15.059 1.00 90.06 86 VAL A N 1
ATOM 664 C CA . VAL A 1 86 ? -6.869 -2.715 13.699 1.00 90.06 86 VAL A CA 1
ATOM 665 C C . VAL A 1 86 ? -5.879 -1.561 13.694 1.00 90.06 86 VAL A C 1
ATOM 667 O O . VAL A 1 86 ? -6.179 -0.467 14.168 1.00 90.06 86 VAL A O 1
ATOM 670 N N . VAL A 1 87 ? -4.679 -1.803 13.182 1.00 90.06 87 VAL A N 1
ATOM 671 C CA . VAL A 1 87 ? -3.616 -0.801 13.130 1.00 90.06 87 VAL A CA 1
ATOM 672 C C . VAL A 1 87 ? -3.045 -0.702 11.726 1.00 90.06 87 VAL A C 1
ATOM 674 O O . VAL A 1 87 ? -2.922 -1.686 10.995 1.00 90.06 87 VAL A O 1
ATOM 677 N N . VAL A 1 88 ? -2.678 0.514 11.348 1.00 92.31 88 VAL A N 1
ATOM 678 C CA . VAL A 1 88 ? -1.961 0.811 10.113 1.00 92.31 88 VAL A CA 1
ATOM 679 C C . VAL A 1 88 ? -0.509 1.070 10.477 1.00 92.31 88 VAL A C 1
ATOM 681 O O . VAL A 1 88 ? -0.205 1.919 11.320 1.00 92.31 88 VAL A O 1
ATOM 684 N N . ARG A 1 89 ? 0.393 0.344 9.825 1.00 91.44 89 ARG A N 1
ATOM 685 C CA . ARG A 1 89 ? 1.839 0.433 10.047 1.00 91.44 89 ARG A CA 1
ATOM 686 C C . ARG A 1 89 ? 2.570 0.735 8.748 1.00 91.44 89 ARG A C 1
ATOM 688 O O . ARG A 1 89 ? 2.078 0.417 7.662 1.00 91.44 89 ARG A O 1
ATOM 695 N N . PHE A 1 90 ? 3.750 1.337 8.852 1.00 91.31 90 PHE A N 1
ATOM 696 C CA . PHE A 1 90 ? 4.564 1.678 7.686 1.00 91.31 90 PHE A CA 1
ATOM 697 C C . PHE A 1 90 ? 5.229 0.450 7.058 1.00 91.31 90 PHE A C 1
ATOM 699 O O . PHE A 1 90 ? 5.722 -0.449 7.740 1.00 91.31 90 PHE A O 1
ATOM 706 N N . LYS A 1 91 ? 5.326 0.446 5.730 1.00 89.44 91 LYS A N 1
ATOM 707 C CA . LYS A 1 91 ? 6.210 -0.456 4.992 1.00 89.44 91 LYS A CA 1
ATOM 708 C C . LYS A 1 91 ? 7.604 0.166 4.963 1.00 89.44 91 LYS A C 1
ATOM 710 O O . LYS A 1 91 ? 7.782 1.243 4.404 1.00 89.44 91 LYS A O 1
ATOM 715 N N . VAL A 1 92 ? 8.583 -0.513 5.557 1.00 82.81 92 VAL A N 1
ATOM 716 C CA . VAL A 1 92 ? 9.985 -0.083 5.512 1.00 82.81 92 VAL A CA 1
ATOM 717 C C . VAL A 1 92 ? 10.658 -0.738 4.299 1.00 82.81 92 VAL A C 1
ATOM 719 O O . VAL A 1 92 ? 10.669 -1.971 4.221 1.00 82.81 92 VAL A O 1
ATOM 722 N N . PRO A 1 93 ? 11.195 0.040 3.338 1.00 77.81 93 PRO A N 1
ATOM 723 C CA . PRO A 1 93 ? 11.928 -0.509 2.201 1.00 77.81 93 PRO A CA 1
ATOM 724 C C . PRO A 1 93 ? 13.081 -1.412 2.653 1.00 77.81 93 PRO A C 1
ATOM 726 O O . PRO A 1 93 ? 13.785 -1.101 3.609 1.00 77.81 93 PRO A O 1
ATOM 729 N N . GLY A 1 94 ? 13.272 -2.546 1.978 1.00 72.25 94 GLY A N 1
ATOM 730 C CA . GLY A 1 94 ? 14.344 -3.499 2.295 1.00 72.25 94 GLY A CA 1
ATOM 731 C C . GLY A 1 94 ? 14.077 -4.420 3.493 1.00 72.25 94 GLY A C 1
ATOM 732 O O . GLY A 1 94 ? 14.822 -5.376 3.689 1.00 72.25 94 GLY A O 1
ATOM 733 N N . MET A 1 95 ? 13.000 -4.210 4.258 1.00 73.31 95 MET A N 1
ATOM 734 C CA . MET A 1 95 ? 12.582 -5.127 5.321 1.00 73.31 95 MET A CA 1
ATOM 735 C C . MET A 1 95 ? 11.433 -6.024 4.857 1.00 73.31 95 MET A C 1
ATOM 737 O O . MET A 1 95 ? 10.526 -5.591 4.143 1.00 73.31 95 MET A O 1
ATOM 741 N N . LYS A 1 96 ? 11.428 -7.286 5.309 1.00 66.81 96 LYS A N 1
ATOM 742 C CA . LYS A 1 96 ? 10.242 -8.140 5.162 1.00 66.81 96 LYS A CA 1
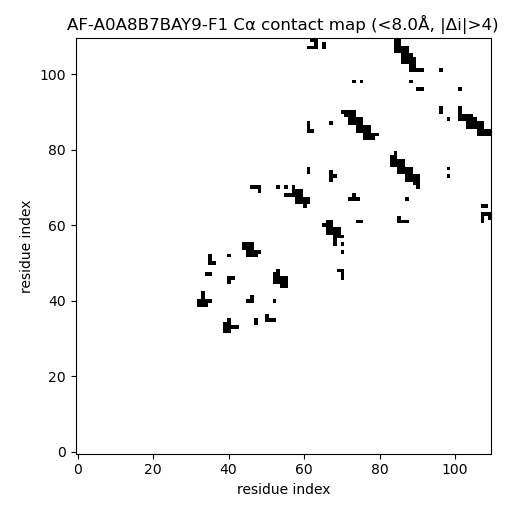ATOM 743 C C . LYS A 1 96 ? 9.091 -7.486 5.921 1.00 66.81 96 LYS A C 1
ATOM 745 O O . LYS A 1 96 ? 9.170 -7.309 7.132 1.00 66.81 96 LYS A O 1
ATOM 750 N N . SER A 1 97 ? 8.026 -7.140 5.205 1.00 66.00 97 SER A N 1
ATOM 751 C CA . SER A 1 97 ? 6.840 -6.530 5.795 1.00 66.00 97 SER A CA 1
ATOM 752 C C . SER A 1 97 ? 6.179 -7.509 6.765 1.00 66.00 97 SER A C 1
ATOM 754 O O . SER A 1 97 ? 5.555 -8.479 6.333 1.00 66.00 97 SER A O 1
ATOM 756 N N . ASN A 1 98 ? 6.300 -7.261 8.063 1.00 72.69 98 ASN A N 1
ATOM 757 C CA . ASN A 1 98 ? 5.512 -7.942 9.077 1.00 72.69 98 ASN A CA 1
ATOM 758 C C . ASN A 1 98 ? 4.912 -6.895 10.030 1.00 72.69 98 ASN A C 1
ATOM 760 O O . ASN A 1 98 ? 5.474 -5.815 10.216 1.00 72.69 98 ASN A O 1
ATOM 764 N N . CYS A 1 99 ? 3.747 -7.207 10.597 1.00 80.31 99 CYS A N 1
ATOM 765 C CA . CYS A 1 99 ? 3.024 -6.290 11.478 1.00 80.31 99 CYS A CA 1
ATOM 766 C C . CYS A 1 99 ? 3.792 -5.981 12.769 1.00 80.31 99 CYS A C 1
ATOM 768 O O . CYS A 1 99 ? 3.645 -4.909 13.331 1.00 80.31 99 CYS A O 1
ATOM 770 N N . MET A 1 100 ? 4.654 -6.885 13.229 1.00 76.81 100 MET A N 1
ATOM 771 C CA . MET A 1 100 ? 5.310 -6.744 14.529 1.00 76.81 100 MET A CA 1
ATOM 772 C C . MET A 1 100 ? 6.528 -5.811 14.490 1.00 76.81 100 MET A C 1
ATOM 774 O O . MET A 1 100 ? 6.809 -5.135 15.474 1.00 76.81 100 MET A O 1
ATOM 778 N N . SER A 1 101 ? 7.254 -5.759 13.369 1.00 78.25 101 SER A N 1
ATOM 779 C CA . SER A 1 101 ? 8.515 -5.018 13.235 1.00 78.25 101 SER A CA 1
ATOM 780 C C . SER A 1 101 ? 8.344 -3.618 12.659 1.00 78.25 101 SER A C 1
ATOM 782 O O . SER A 1 101 ? 9.248 -2.795 12.765 1.00 78.25 101 SER A O 1
ATOM 784 N N . SER A 1 102 ? 7.224 -3.352 11.993 1.00 83.94 102 SER A N 1
ATOM 785 C CA . SER A 1 102 ? 6.982 -2.065 11.349 1.00 83.94 102 SER A CA 1
ATOM 786 C C . SER A 1 102 ? 6.468 -1.022 12.341 1.00 83.94 102 SER A C 1
ATOM 788 O O . SER A 1 102 ? 5.605 -1.351 13.148 1.00 83.94 102 SER A O 1
ATOM 790 N N . PRO A 1 103 ? 6.911 0.244 12.287 1.00 84.94 103 PRO A N 1
ATOM 791 C CA . PRO A 1 103 ? 6.414 1.274 13.194 1.00 84.94 103 PRO A CA 1
ATOM 792 C C . PRO A 1 103 ? 4.92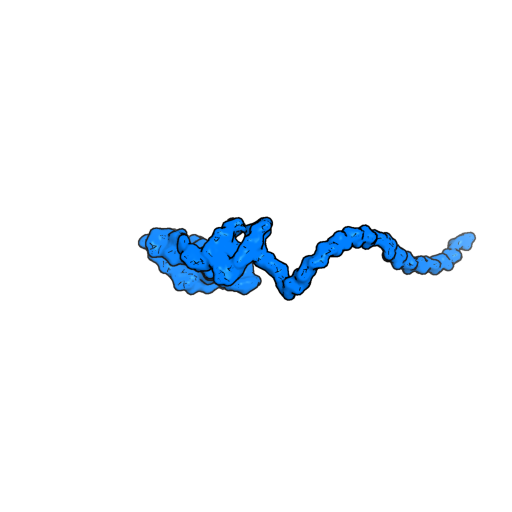8 1.579 12.948 1.00 84.94 103 PRO A C 1
ATOM 794 O O . PRO A 1 103 ? 4.454 1.571 11.805 1.00 84.94 103 PRO A O 1
ATOM 797 N N . ILE A 1 104 ? 4.198 1.857 14.034 1.00 84.19 104 ILE A N 1
ATOM 798 C CA . ILE A 1 104 ? 2.778 2.230 14.001 1.00 84.19 104 ILE A CA 1
ATOM 799 C C . ILE A 1 104 ? 2.630 3.611 13.381 1.00 84.19 104 ILE A C 1
ATOM 801 O O . ILE A 1 104 ? 3.243 4.573 13.832 1.00 84.19 104 ILE A O 1
ATOM 805 N N . THR A 1 105 ? 1.787 3.705 12.355 1.00 84.81 105 THR A N 1
ATOM 806 C CA . THR A 1 105 ? 1.372 4.989 11.788 1.00 84.81 105 THR A CA 1
ATOM 807 C C . THR A 1 105 ? 0.079 5.472 12.429 1.00 84.81 105 THR A C 1
ATOM 809 O O . THR A 1 105 ? -0.077 6.661 12.690 1.00 84.81 105 THR A O 1
ATOM 812 N N . ARG A 1 106 ? -0.879 4.561 12.639 1.00 86.12 106 ARG A N 1
ATOM 813 C CA . ARG A 1 106 ? -2.209 4.888 13.157 1.00 86.12 106 ARG A CA 1
ATOM 814 C C . ARG A 1 106 ? -2.851 3.671 13.816 1.00 86.12 106 ARG A C 1
ATOM 816 O O . ARG A 1 106 ? -2.783 2.571 13.276 1.00 86.12 106 ARG A O 1
ATOM 823 N N . ILE A 1 107 ? -3.534 3.895 14.933 1.00 86.38 107 ILE A N 1
ATOM 824 C CA . ILE A 1 107 ? -4.476 2.938 15.521 1.00 86.38 107 ILE A CA 1
ATOM 825 C C . ILE A 1 107 ? -5.867 3.303 14.996 1.00 86.38 107 ILE A C 1
ATOM 827 O O . ILE A 1 107 ? -6.277 4.460 15.099 1.00 86.38 107 ILE A O 1
ATOM 831 N N . CYS A 1 108 ? -6.564 2.354 14.379 1.00 85.75 108 CYS A N 1
ATOM 832 C CA . CYS A 1 108 ? -7.929 2.556 13.912 1.00 85.75 108 CYS A CA 1
ATOM 833 C C . CYS A 1 108 ? -8.880 2.296 15.085 1.00 85.75 108 CYS A C 1
ATOM 835 O O . CYS A 1 108 ? -8.860 1.213 15.672 1.00 85.75 108 CYS A O 1
ATOM 837 N N . ALA A 1 109 ? -9.692 3.293 15.438 1.00 76.38 109 ALA A N 1
ATOM 838 C CA . ALA A 1 109 ? -10.804 3.082 16.356 1.00 76.38 109 ALA A CA 1
ATOM 839 C C . ALA A 1 109 ? -11.827 2.137 15.707 1.00 76.38 109 ALA A C 1
ATOM 841 O O . ALA A 1 109 ? -11.969 2.128 14.480 1.00 76.38 109 ALA A O 1
ATOM 842 N N . GLN A 1 110 ? -12.482 1.327 16.535 1.00 59.88 110 GLN A N 1
ATOM 843 C CA . GLN A 1 110 ? -13.527 0.406 16.102 1.00 59.88 110 GLN A CA 1
ATOM 844 C C . GLN A 1 110 ? -14.886 1.098 16.046 1.00 59.88 110 GLN A C 1
ATOM 846 O O . GLN A 1 110 ? -15.157 1.913 16.956 1.00 59.88 110 GLN A O 1
#

Organism: NCBI:txid1230840

Sequence (110 aa):
MVPRSLVAVFMFELLGSNSEGKTESGLWLCQPAPRCGNKIYNALEQCCDKGTILLLNHTRLCGPNCTFWPCFQHCCLESWGSQKQVVVRFKVPGMKSNCMSSPITRI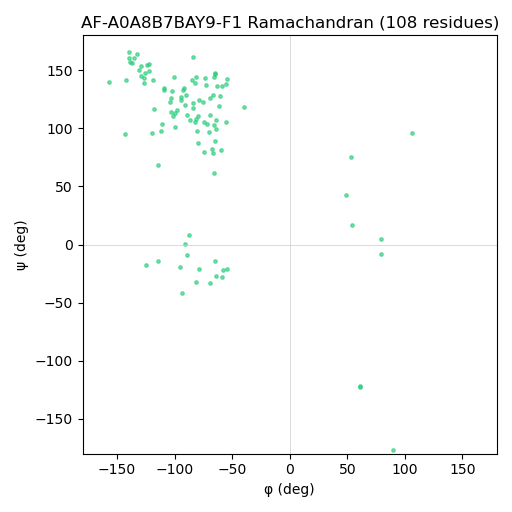CAQ